Protein AF-A0A6P2G129-F1 (afdb_monomer)

pLDDT: mean 89.99, std 14.31, range [39.03, 98.62]

Solvent-accessible surface area (backbone atoms only — not comparable to full-atom values): 4935 Å² total; per-residue (Å²): 89,70,93,76,77,46,79,44,56,63,44,87,73,48,70,40,37,88,80,61,59,66,75,78,45,51,66,58,47,46,50,39,34,74,62,53,28,42,37,36,37,29,33,80,57,37,93,51,63,67,61,38,53,52,52,51,50,54,42,42,56,56,31,47,76,48,69,27,48,70,44,82,47,86,69,76,74,72,84,77,76,82,129

Structure (mmCIF, N/CA/C/O backbone):
data_AF-A0A6P2G129-F1
#
_entry.id   AF-A0A6P2G129-F1
#
loop_
_atom_site.group_PDB
_atom_site.id
_atom_site.type_symbol
_atom_site.label_atom_id
_atom_site.label_alt_id
_atom_site.label_comp_id
_atom_site.label_asym_id
_atom_site.label_entity_id
_atom_site.label_seq_id
_atom_site.pdbx_PDB_ins_code
_atom_site.Cartn_x
_atom_site.Cartn_y
_atom_site.Cartn_z
_atom_site.occupancy
_atom_site.B_iso_or_equiv
_atom_site.auth_seq_id
_atom_site.auth_comp_id
_atom_site.auth_asym_id
_atom_site.auth_atom_id
_atom_site.pdbx_PDB_model_num
ATOM 1 N N . MET A 1 1 ? -3.634 11.716 21.116 1.00 75.12 1 MET A N 1
ATOM 2 C CA . MET A 1 1 ? -4.449 11.837 19.883 1.00 75.12 1 MET A CA 1
ATOM 3 C C . MET A 1 1 ? -5.884 11.406 20.140 1.00 75.12 1 MET A C 1
ATOM 5 O O . MET A 1 1 ? -6.755 12.263 20.076 1.00 75.12 1 MET A O 1
ATOM 9 N N . ALA A 1 2 ? -6.117 10.155 20.556 1.00 77.94 2 ALA A N 1
ATOM 10 C CA . ALA A 1 2 ? -7.455 9.666 20.907 1.00 77.94 2 ALA A CA 1
ATOM 11 C C . ALA A 1 2 ? -8.160 10.507 21.993 1.00 77.94 2 ALA A C 1
ATOM 13 O O . ALA A 1 2 ? -9.309 10.891 21.816 1.00 77.94 2 ALA A O 1
ATOM 14 N N . GLU A 1 3 ? -7.453 10.888 23.063 1.00 89.44 3 GLU A N 1
ATOM 15 C CA . GLU A 1 3 ? -7.998 11.754 24.129 1.00 89.44 3 GLU A CA 1
ATOM 16 C C . GLU A 1 3 ? -8.384 13.163 23.646 1.00 89.44 3 GLU A C 1
ATOM 18 O O . GLU A 1 3 ? -9.233 13.814 24.243 1.00 89.44 3 GLU A O 1
ATOM 23 N N . ALA A 1 4 ? -7.787 13.623 22.543 1.00 90.69 4 ALA A N 1
ATOM 24 C CA . ALA A 1 4 ? -8.114 14.897 21.908 1.00 90.69 4 ALA A CA 1
ATOM 25 C C . ALA A 1 4 ? -9.231 14.765 20.850 1.00 90.69 4 ALA A C 1
ATOM 27 O O . ALA A 1 4 ? -9.544 15.742 20.178 1.00 90.69 4 ALA A O 1
ATOM 28 N N . GLY A 1 5 ? -9.801 13.566 20.659 1.00 91.75 5 GLY A N 1
ATOM 29 C CA . GLY A 1 5 ? -10.793 13.289 19.616 1.00 91.75 5 GLY A CA 1
ATO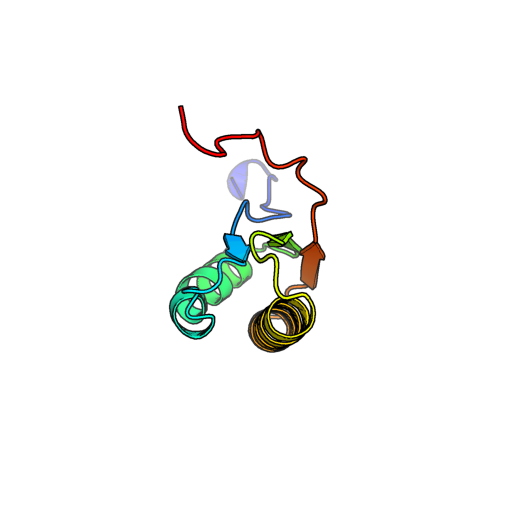M 30 C C . GLY A 1 5 ? -10.223 13.266 18.193 1.00 91.75 5 GLY A C 1
ATOM 31 O O . GLY A 1 5 ? -10.980 13.383 17.234 1.00 91.75 5 GLY A O 1
ATOM 32 N N . VAL A 1 6 ? -8.900 13.130 18.040 1.00 91.56 6 VAL A N 1
ATOM 33 C CA . VAL A 1 6 ? -8.206 13.129 16.741 1.00 91.56 6 VAL A CA 1
ATOM 34 C C . VAL A 1 6 ? -7.740 11.714 16.398 1.00 91.56 6 VAL A C 1
ATOM 36 O O . VAL A 1 6 ? -7.070 11.069 17.208 1.00 91.56 6 VAL A O 1
ATOM 39 N N . GLY A 1 7 ? -8.066 11.252 15.189 1.00 90.12 7 GLY A N 1
ATOM 40 C CA . GLY A 1 7 ? -7.659 9.952 14.646 1.00 90.12 7 GLY A CA 1
ATOM 41 C C . GLY A 1 7 ? -6.749 10.075 13.424 1.00 90.12 7 GLY A C 1
ATOM 42 O O . GLY A 1 7 ? -6.652 11.141 12.816 1.00 90.12 7 GLY A O 1
ATOM 43 N N . ILE A 1 8 ? -6.091 8.972 13.069 1.00 91.69 8 ILE A N 1
ATOM 44 C CA . ILE A 1 8 ? -5.296 8.852 11.843 1.00 91.69 8 ILE A CA 1
ATOM 45 C C . ILE A 1 8 ? -6.232 8.404 10.721 1.00 91.69 8 ILE A C 1
ATOM 47 O O . ILE A 1 8 ? -6.950 7.421 10.880 1.00 91.69 8 I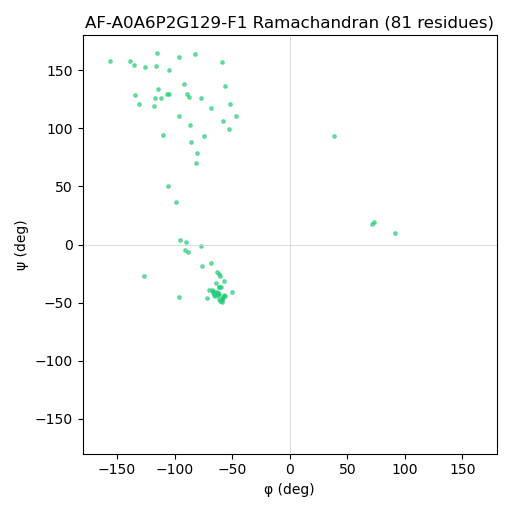LE A O 1
ATOM 51 N N . HIS A 1 9 ? -6.252 9.127 9.601 1.00 92.81 9 HIS A N 1
ATOM 52 C CA . HIS A 1 9 ? -7.024 8.719 8.424 1.00 92.81 9 HIS A CA 1
ATOM 53 C C . HIS A 1 9 ? -6.161 7.967 7.410 1.00 92.81 9 HIS A C 1
ATOM 55 O O . HIS A 1 9 ? -6.568 6.916 6.918 1.00 92.81 9 HIS A O 1
ATOM 61 N N . ASP A 1 10 ? -4.968 8.488 7.142 1.00 93.25 10 ASP A N 1
ATOM 62 C CA . ASP A 1 10 ? -4.076 8.031 6.082 1.00 93.25 10 ASP A CA 1
ATOM 63 C C . ASP A 1 10 ? -2.636 7.915 6.595 1.00 93.25 10 ASP A C 1
ATOM 65 O O . ASP A 1 10 ? -2.265 8.588 7.565 1.00 93.25 10 ASP A O 1
ATOM 69 N N . VAL A 1 11 ? -1.852 7.048 5.958 1.00 93.56 11 VAL A N 1
ATOM 70 C CA . VAL A 1 11 ? -0.422 6.864 6.206 1.00 93.56 11 VAL A CA 1
ATOM 71 C C . VAL A 1 11 ? 0.365 7.215 4.951 1.00 93.56 11 VAL A C 1
ATOM 73 O O . VAL A 1 11 ? 0.163 6.637 3.888 1.00 93.56 11 VAL A O 1
ATOM 76 N N . GLU A 1 12 ? 1.324 8.115 5.142 1.00 88.31 12 GLU A N 1
ATOM 77 C CA . GLU A 1 12 ? 2.194 8.681 4.114 1.00 88.31 12 GLU A CA 1
ATOM 78 C C . GLU A 1 12 ? 3.634 8.183 4.353 1.00 88.31 12 GLU A C 1
ATOM 80 O O . GLU A 1 12 ? 4.158 8.341 5.458 1.00 88.31 12 GLU A O 1
ATOM 85 N N . PHE A 1 13 ? 4.352 7.569 3.412 1.00 86.50 13 PHE A N 1
ATOM 86 C CA . PHE A 1 13 ? 3.999 7.128 2.057 1.00 86.50 13 PHE A CA 1
ATOM 87 C C . PHE A 1 13 ? 4.947 5.985 1.629 1.00 86.50 13 PHE A C 1
ATOM 89 O O . PHE A 1 13 ? 6.053 5.879 2.173 1.00 86.50 13 PHE A O 1
ATOM 96 N N . ILE A 1 14 ? 4.552 5.145 0.658 1.00 92.81 14 ILE A N 1
ATOM 97 C CA . ILE A 1 14 ? 5.408 4.077 0.097 1.00 92.81 14 ILE A CA 1
ATOM 98 C C . ILE A 1 14 ? 5.664 4.293 -1.410 1.00 92.81 14 ILE A C 1
ATOM 100 O O . ILE A 1 14 ? 4.724 4.206 -2.199 1.00 92.81 14 ILE A O 1
ATOM 104 N N . PRO A 1 15 ? 6.924 4.471 -1.852 1.00 93.19 15 PRO A N 1
ATOM 105 C CA . PRO A 1 15 ? 7.254 4.490 -3.274 1.00 93.19 15 PRO A CA 1
ATOM 106 C C . PRO A 1 15 ? 7.272 3.066 -3.836 1.00 93.19 15 PRO A C 1
ATOM 108 O O . PRO A 1 15 ? 8.000 2.201 -3.340 1.00 93.19 15 PRO A O 1
ATOM 111 N N . LEU A 1 16 ? 6.518 2.808 -4.904 1.00 94.81 16 LEU A N 1
ATOM 112 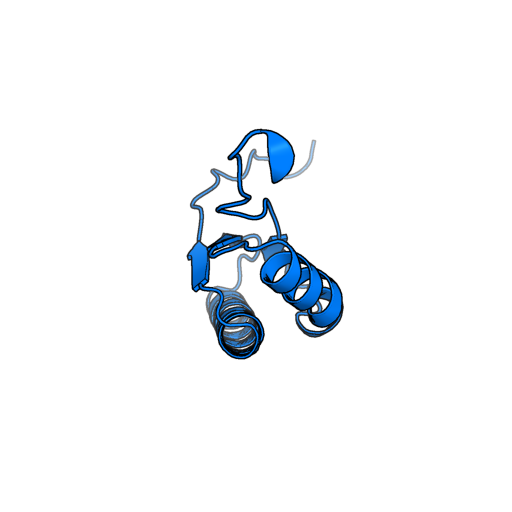C CA . LEU A 1 16 ? 6.581 1.545 -5.639 1.00 94.81 16 LEU A CA 1
ATOM 113 C C . LEU A 1 16 ? 7.777 1.561 -6.596 1.00 94.81 16 LEU A C 1
ATOM 115 O O . LEU A 1 16 ? 7.616 1.801 -7.789 1.00 94.81 16 LEU A O 1
ATOM 119 N N . THR A 1 17 ? 8.977 1.333 -6.058 1.00 94.88 17 THR A N 1
ATOM 120 C CA . THR A 1 17 ? 10.213 1.210 -6.849 1.00 94.88 17 THR A CA 1
ATOM 121 C C . THR A 1 17 ? 10.377 -0.206 -7.421 1.00 94.88 17 THR A C 1
ATOM 123 O O . THR A 1 17 ? 9.753 -1.144 -6.915 1.00 94.88 17 THR A O 1
ATOM 126 N N . PRO A 1 18 ? 11.257 -0.427 -8.416 1.00 95.31 18 PRO A N 1
ATOM 127 C CA . PRO A 1 18 ? 11.517 -1.770 -8.943 1.00 95.31 18 PRO A CA 1
ATOM 128 C C . PRO A 1 18 ? 11.980 -2.786 -7.881 1.00 95.31 18 PRO A C 1
ATOM 130 O O . PRO A 1 18 ? 11.699 -3.982 -7.987 1.00 95.31 18 PRO A O 1
ATOM 133 N N . GLU A 1 19 ? 12.685 -2.321 -6.849 1.00 97.00 19 GLU A N 1
ATOM 134 C CA . GLU A 1 19 ? 13.276 -3.138 -5.785 1.00 97.00 19 GLU A CA 1
ATOM 135 C C . GLU A 1 19 ? 12.330 -3.386 -4.605 1.00 97.00 19 GLU A C 1
ATOM 137 O O . GLU A 1 19 ? 12.684 -4.153 -3.702 1.00 97.00 19 GLU A O 1
ATOM 142 N N . ILE A 1 20 ? 11.146 -2.758 -4.587 1.00 96.06 20 ILE A N 1
ATOM 143 C CA . ILE A 1 20 ? 10.222 -2.866 -3.459 1.00 96.06 20 ILE A CA 1
ATOM 144 C C . ILE A 1 20 ? 9.877 -4.325 -3.156 1.00 96.06 20 ILE A C 1
ATOM 146 O O . ILE A 1 20 ? 9.556 -5.144 -4.026 1.00 96.06 20 ILE A O 1
ATOM 150 N N . ARG A 1 21 ? 9.881 -4.639 -1.863 1.00 97.44 21 ARG A N 1
ATOM 151 C CA . ARG A 1 21 ? 9.420 -5.911 -1.322 1.00 97.44 21 ARG A CA 1
ATOM 152 C C . ARG A 1 21 ? 8.130 -5.664 -0.552 1.00 97.44 21 ARG A C 1
ATOM 154 O O . ARG A 1 21 ? 8.161 -5.340 0.625 1.00 97.44 21 ARG A O 1
ATOM 161 N N . VAL A 1 22 ? 6.988 -5.843 -1.216 1.00 97.19 22 VAL A N 1
ATOM 162 C CA . VAL A 1 22 ? 5.651 -5.561 -0.645 1.00 97.19 22 VAL A CA 1
ATOM 163 C C . VAL A 1 22 ? 5.450 -6.200 0.737 1.00 97.19 22 VAL A C 1
ATOM 165 O O . VAL A 1 22 ? 4.925 -5.562 1.644 1.00 97.19 22 VAL A O 1
ATOM 168 N N . ALA A 1 23 ? 5.922 -7.436 0.923 1.00 97.25 23 ALA A N 1
ATOM 169 C CA . ALA A 1 23 ? 5.801 -8.162 2.187 1.00 97.25 23 ALA A CA 1
ATOM 170 C C . ALA A 1 23 ? 6.496 -7.467 3.375 1.00 97.25 23 ALA A C 1
ATOM 172 O O . ALA A 1 23 ? 6.047 -7.622 4.511 1.00 97.25 23 ALA A O 1
ATOM 173 N N . ASP A 1 24 ? 7.540 -6.673 3.126 1.00 97.81 24 ASP A N 1
ATOM 174 C CA . ASP A 1 24 ? 8.281 -5.965 4.173 1.00 97.81 24 ASP A CA 1
ATOM 175 C C . ASP A 1 24 ? 7.416 -4.862 4.826 1.00 97.81 24 ASP A C 1
ATOM 177 O O . ASP A 1 24 ? 7.700 -4.423 5.939 1.00 97.81 24 ASP A O 1
ATOM 181 N N . HIS A 1 25 ? 6.303 -4.465 4.193 1.00 97.12 25 HIS A N 1
ATOM 182 C CA . HIS A 1 25 ? 5.361 -3.470 4.716 1.00 97.12 25 HIS A CA 1
ATOM 183 C C . HIS A 1 25 ? 4.221 -4.062 5.559 1.00 97.12 25 HIS A C 1
ATOM 185 O O . HIS A 1 25 ? 3.449 -3.305 6.148 1.00 97.12 25 HIS A O 1
ATOM 191 N N . ALA A 1 26 ? 4.114 -5.390 5.680 1.00 97.06 26 ALA A N 1
ATOM 192 C CA . ALA A 1 26 ? 2.997 -6.042 6.371 1.00 97.06 26 ALA A CA 1
ATOM 193 C C . ALA A 1 26 ? 2.842 -5.585 7.830 1.00 97.06 26 ALA A C 1
ATOM 195 O O . ALA A 1 26 ? 1.735 -5.291 8.278 1.00 97.06 26 ALA A O 1
ATOM 196 N N . GLN A 1 27 ? 3.954 -5.473 8.564 1.00 97.00 27 GLN A N 1
ATOM 197 C CA . GLN A 1 27 ? 3.932 -5.022 9.959 1.00 97.00 27 GLN A CA 1
ATOM 198 C C . GLN A 1 27 ? 3.509 -3.554 10.087 1.00 97.00 27 GLN A C 1
ATOM 200 O O . GLN A 1 27 ? 2.745 -3.214 10.988 1.00 97.00 27 GLN A O 1
ATOM 205 N N . ALA A 1 28 ? 3.972 -2.692 9.179 1.00 95.56 28 ALA A N 1
ATOM 206 C CA . ALA A 1 28 ? 3.619 -1.276 9.185 1.00 95.56 28 ALA A CA 1
ATOM 207 C C . ALA A 1 28 ? 2.129 -1.063 8.873 1.00 95.56 28 ALA A C 1
ATOM 209 O O . ALA A 1 28 ? 1.474 -0.269 9.543 1.00 95.56 28 ALA A O 1
ATOM 210 N N . ILE A 1 29 ? 1.582 -1.809 7.909 1.00 97.12 29 ILE A N 1
ATOM 211 C CA . ILE A 1 29 ? 0.159 -1.760 7.544 1.00 97.12 29 ILE A CA 1
ATOM 212 C C . ILE A 1 29 ? -0.713 -2.281 8.693 1.00 97.12 29 ILE A C 1
ATOM 214 O O . ILE A 1 29 ? -1.700 -1.641 9.048 1.00 97.12 29 ILE A O 1
ATOM 218 N N . ALA A 1 30 ? -0.327 -3.389 9.333 1.00 97.00 30 ALA A N 1
ATOM 219 C CA . ALA A 1 30 ? -1.045 -3.898 10.501 1.00 97.00 30 ALA A CA 1
ATOM 220 C C . ALA A 1 30 ? -1.088 -2.862 11.638 1.00 97.00 30 ALA A C 1
ATOM 222 O O . ALA A 1 30 ? -2.158 -2.568 12.167 1.00 97.00 30 ALA A O 1
ATOM 223 N N . LEU A 1 31 ? 0.052 -2.237 11.951 1.00 96.12 31 LEU A N 1
ATOM 224 C CA . LEU A 1 31 ? 0.123 -1.184 12.965 1.00 96.12 31 LEU A CA 1
ATOM 225 C C . LEU A 1 31 ? -0.714 0.047 12.583 1.00 96.12 31 LEU A C 1
ATOM 227 O O . LEU A 1 31 ? -1.407 0.609 13.426 1.00 96.12 31 LEU A O 1
ATOM 231 N N . ALA A 1 32 ? -0.679 0.473 11.320 1.00 95.94 32 ALA A N 1
ATOM 232 C CA . ALA A 1 32 ? -1.500 1.578 10.833 1.00 95.94 32 ALA A CA 1
ATOM 233 C C . ALA A 1 32 ? -2.998 1.310 11.046 1.00 95.94 32 ALA A C 1
ATOM 235 O O . ALA A 1 32 ? -3.717 2.176 11.554 1.00 95.94 32 ALA A O 1
ATOM 236 N N . ALA A 1 33 ? -3.457 0.099 10.722 1.00 96.44 33 ALA A N 1
ATOM 237 C CA . ALA A 1 33 ? -4.832 -0.325 10.953 1.00 96.44 33 ALA A CA 1
ATOM 238 C C . ALA A 1 33 ? -5.191 -0.333 12.450 1.00 96.44 33 ALA A C 1
ATOM 240 O O . ALA A 1 33 ? -6.248 0.180 12.824 1.00 96.44 33 ALA A O 1
ATOM 241 N N . GLU A 1 34 ? -4.302 -0.832 13.318 1.00 95.81 34 GLU A N 1
ATOM 242 C CA . GLU A 1 34 ? -4.474 -0.799 14.782 1.00 95.81 34 GLU A CA 1
ATOM 243 C C . GLU A 1 34 ? -4.598 0.632 15.326 1.00 95.81 34 GLU A C 1
ATOM 245 O O . GLU A 1 34 ? -5.398 0.894 16.225 1.00 95.81 34 GLU A O 1
ATOM 250 N N . LEU A 1 35 ? -3.862 1.581 14.742 1.00 94.50 35 LEU A N 1
ATOM 251 C CA . LEU A 1 35 ? -3.948 3.006 15.073 1.00 94.50 35 LEU A CA 1
ATOM 252 C C . LEU A 1 35 ? -5.183 3.703 14.471 1.00 94.50 35 LEU A C 1
ATOM 25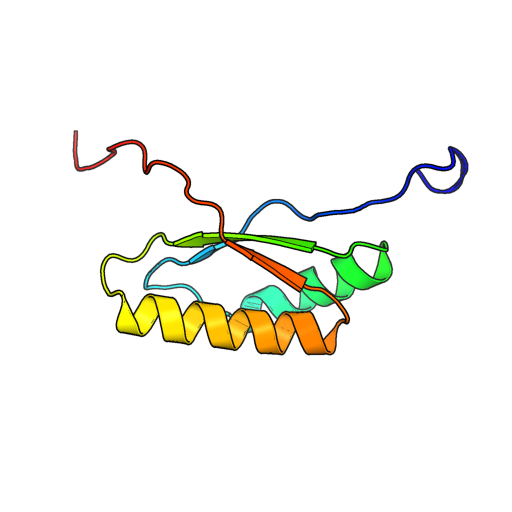4 O O . LEU A 1 35 ? -5.411 4.890 14.722 1.00 94.50 35 LEU A O 1
ATOM 258 N N . GLY A 1 36 ? -6.002 2.977 13.709 1.00 95.06 36 GLY A N 1
ATOM 259 C CA . GLY A 1 36 ? -7.262 3.454 13.153 1.00 95.06 36 GLY A CA 1
ATOM 260 C C . GLY A 1 36 ? -7.163 4.066 11.758 1.00 95.06 36 GLY A C 1
ATOM 261 O O . GLY A 1 36 ? -8.167 4.609 11.293 1.00 95.06 36 GLY A O 1
ATOM 262 N N . ALA A 1 37 ? -6.018 3.947 11.079 1.00 97.06 37 ALA A N 1
ATOM 263 C CA . ALA A 1 37 ? -5.886 4.376 9.692 1.00 97.06 37 ALA A CA 1
ATOM 264 C C . ALA A 1 37 ? -6.884 3.644 8.778 1.00 97.06 37 ALA A C 1
ATOM 266 O O . ALA A 1 37 ? -7.421 2.575 9.092 1.00 97.06 37 ALA A O 1
ATOM 267 N N . ARG A 1 38 ? -7.180 4.268 7.641 1.00 96.69 38 ARG A N 1
ATOM 268 C CA . ARG A 1 38 ? -8.121 3.776 6.625 1.00 96.69 38 ARG A CA 1
ATOM 269 C C . ARG A 1 38 ? -7.496 3.722 5.241 1.00 96.69 38 ARG A C 1
ATOM 271 O O . ARG A 1 38 ? -7.956 2.936 4.414 1.00 96.69 38 ARG A O 1
ATOM 278 N N . ARG A 1 39 ? -6.501 4.569 4.992 1.00 97.56 39 ARG A N 1
ATOM 279 C CA . ARG A 1 39 ? -5.834 4.749 3.707 1.00 97.56 39 ARG A CA 1
ATOM 280 C C . ARG A 1 39 ? -4.320 4.574 3.875 1.00 97.56 39 ARG A C 1
ATOM 282 O O . ARG A 1 39 ? -3.797 4.744 4.981 1.00 97.56 39 ARG A O 1
ATOM 289 N N . LEU A 1 40 ? -3.671 4.156 2.797 1.00 96.88 40 LEU A N 1
ATOM 290 C CA . LEU A 1 40 ? -2.226 4.098 2.623 1.00 96.88 40 LEU A CA 1
ATOM 291 C C . LEU A 1 40 ? -1.909 4.753 1.282 1.00 96.88 40 LEU A C 1
ATOM 293 O O . LEU A 1 40 ? -2.375 4.259 0.255 1.00 96.88 40 LEU A O 1
ATOM 297 N N . ASN A 1 41 ? -1.106 5.808 1.285 1.00 96.25 41 ASN A N 1
ATOM 298 C CA . ASN A 1 41 ? -0.727 6.507 0.066 1.00 96.25 41 ASN A CA 1
ATOM 299 C C . ASN A 1 41 ? 0.582 5.959 -0.536 1.00 96.25 41 ASN A C 1
ATOM 301 O O . ASN A 1 41 ? 1.547 5.669 0.186 1.00 96.25 41 ASN A O 1
ATOM 305 N N . VAL A 1 42 ? 0.625 5.816 -1.865 1.00 95.62 42 VAL A N 1
ATOM 306 C CA . VAL A 1 42 ? 1.781 5.317 -2.630 1.00 95.62 42 VAL A CA 1
ATOM 307 C C . VAL A 1 42 ? 2.022 6.090 -3.922 1.00 95.62 42 VAL A C 1
ATOM 309 O O . VAL A 1 42 ? 1.090 6.644 -4.490 1.00 95.62 42 VAL A O 1
ATOM 312 N N . SER A 1 43 ? 3.242 6.046 -4.465 1.00 93.50 43 SER A N 1
ATOM 313 C CA . SER A 1 43 ? 3.551 6.537 -5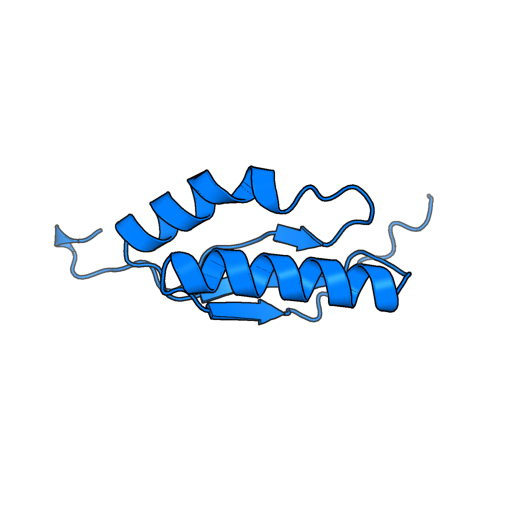.822 1.00 93.50 43 SER A CA 1
ATOM 314 C C . SER A 1 43 ? 4.017 5.405 -6.713 1.00 93.50 43 SER A C 1
ATOM 316 O O . SER A 1 43 ? 4.591 4.415 -6.259 1.00 93.50 43 SER A O 1
ATOM 318 N N . GLY A 1 44 ? 3.801 5.581 -8.015 1.00 92.31 44 GLY A N 1
ATOM 319 C CA . GLY A 1 44 ? 4.381 4.721 -9.036 1.00 92.31 44 GLY A CA 1
ATOM 320 C C . GLY A 1 44 ? 5.781 5.175 -9.432 1.00 92.31 44 GLY A C 1
ATOM 321 O O . GLY A 1 44 ? 5.929 5.916 -10.401 1.00 92.31 44 GLY A O 1
ATOM 322 N N . ASP A 1 45 ? 6.795 4.685 -8.722 1.00 91.62 45 ASP A N 1
ATOM 323 C CA . ASP A 1 45 ? 8.211 5.003 -8.951 1.00 91.62 45 ASP A CA 1
ATOM 324 C C . ASP A 1 45 ? 8.919 3.899 -9.762 1.00 91.62 45 ASP A C 1
ATOM 326 O O . ASP A 1 45 ? 10.092 3.584 -9.551 1.00 91.62 45 ASP A O 1
ATOM 330 N N . ASP A 1 46 ? 8.200 3.312 -10.719 1.00 92.19 46 ASP A N 1
ATOM 331 C CA . ASP A 1 46 ? 8.693 2.277 -11.620 1.00 92.19 46 ASP A CA 1
ATOM 332 C C . ASP A 1 46 ? 8.272 2.591 -13.064 1.00 92.19 46 ASP A C 1
ATOM 334 O O . ASP A 1 46 ? 7.108 2.869 -13.353 1.00 92.19 46 ASP A O 1
ATOM 338 N N . VAL A 1 47 ? 9.242 2.574 -13.981 1.00 91.56 47 VAL A N 1
ATOM 339 C CA . VAL A 1 47 ? 9.022 2.832 -15.415 1.00 91.56 47 VAL A CA 1
ATOM 340 C C . VAL A 1 47 ? 8.396 1.641 -16.139 1.00 91.56 47 VAL A C 1
ATOM 342 O O . VAL A 1 47 ? 7.867 1.793 -17.240 1.00 91.56 47 VAL A O 1
ATOM 345 N N . ASP A 1 48 ? 8.483 0.455 -15.544 1.00 96.06 48 ASP A N 1
ATOM 346 C CA . ASP A 1 48 ? 7.841 -0.756 -16.028 1.00 96.06 48 ASP A CA 1
ATOM 347 C C . ASP A 1 48 ? 6.414 -0.820 -15.479 1.00 96.06 48 ASP A C 1
ATOM 349 O O . ASP A 1 48 ? 6.183 -1.134 -14.311 1.00 96.06 48 ASP A O 1
ATOM 353 N N . VAL A 1 49 ? 5.451 -0.491 -16.339 1.00 94.81 49 VAL A N 1
ATOM 354 C CA . VAL A 1 49 ? 4.034 -0.394 -15.965 1.00 94.81 49 VAL A CA 1
ATOM 355 C C . VAL A 1 49 ? 3.461 -1.744 -15.530 1.00 94.81 49 VAL A C 1
ATOM 357 O O . VAL A 1 49 ? 2.611 -1.775 -14.641 1.00 94.81 49 VAL A O 1
ATOM 360 N N . ASP A 1 50 ? 3.934 -2.850 -16.106 1.00 97.62 50 ASP A N 1
ATOM 361 C CA . ASP A 1 50 ? 3.435 -4.183 -15.766 1.00 97.62 50 ASP A CA 1
ATOM 362 C C . ASP A 1 50 ? 3.923 -4.591 -14.372 1.00 97.62 50 ASP A C 1
ATOM 364 O O . ASP A 1 50 ? 3.120 -5.006 -13.530 1.00 97.62 50 ASP A O 1
ATOM 368 N N . ARG A 1 51 ? 5.216 -4.381 -14.076 1.00 96.88 51 ARG A N 1
ATOM 369 C CA . ARG A 1 51 ? 5.757 -4.606 -12.726 1.00 96.88 51 ARG A CA 1
ATOM 370 C C . ARG A 1 51 ? 5.120 -3.666 -11.704 1.00 96.88 51 ARG A C 1
ATOM 372 O O . ARG A 1 51 ? 4.784 -4.110 -10.606 1.00 96.88 51 ARG A O 1
ATOM 379 N N . LEU A 1 52 ? 4.905 -2.399 -12.057 1.00 96.44 52 LEU A N 1
ATOM 380 C CA . LEU A 1 52 ? 4.216 -1.437 -11.199 1.00 96.44 52 LEU A CA 1
ATOM 381 C C . LEU A 1 52 ? 2.801 -1.912 -10.850 1.00 96.44 52 LEU A C 1
ATOM 383 O O . LEU A 1 52 ? 2.431 -1.924 -9.676 1.00 96.44 52 LEU A O 1
ATOM 387 N N . ALA A 1 53 ? 2.020 -2.328 -11.850 1.00 97.38 53 ALA A N 1
ATOM 388 C CA . ALA A 1 53 ? 0.661 -2.820 -11.652 1.00 97.38 53 ALA A CA 1
ATOM 389 C C . ALA A 1 53 ? 0.633 -4.084 -10.778 1.00 97.38 53 ALA A C 1
ATOM 391 O O . ALA A 1 53 ? -0.201 -4.185 -9.878 1.00 97.38 53 ALA A O 1
ATOM 392 N N . GLU A 1 54 ? 1.571 -5.014 -10.988 1.00 98.19 54 GLU A N 1
ATOM 393 C CA . GLU A 1 54 ? 1.723 -6.213 -10.156 1.00 98.19 54 GLU A CA 1
ATOM 394 C C . GLU A 1 54 ? 2.014 -5.849 -8.690 1.00 98.19 54 GLU A C 1
ATOM 396 O O . GLU A 1 54 ? 1.351 -6.344 -7.775 1.00 98.19 54 GLU A O 1
ATOM 401 N N . ARG A 1 55 ? 2.979 -4.952 -8.448 1.00 97.62 55 ARG A N 1
ATOM 402 C CA . ARG A 1 55 ? 3.350 -4.512 -7.093 1.00 97.62 55 ARG A CA 1
ATOM 403 C C . ARG A 1 55 ? 2.232 -3.738 -6.409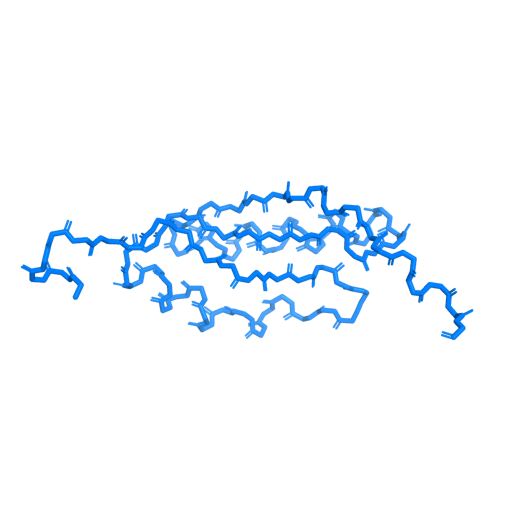 1.00 97.62 55 ARG A C 1
ATOM 405 O O . ARG A 1 55 ? 1.981 -3.973 -5.228 1.00 97.62 55 ARG A O 1
ATOM 412 N N . PHE A 1 56 ? 1.544 -2.868 -7.142 1.00 97.81 56 PHE A N 1
ATOM 413 C CA . PHE A 1 56 ? 0.386 -2.141 -6.637 1.00 97.81 56 PHE A CA 1
ATOM 414 C C . PHE A 1 56 ? -0.741 -3.098 -6.235 1.00 97.81 56 PHE A C 1
ATOM 416 O O . PHE A 1 56 ? -1.262 -2.993 -5.128 1.00 97.81 56 PHE A O 1
ATOM 423 N N . GLY A 1 57 ? -1.070 -4.081 -7.080 1.00 98.25 57 GLY A N 1
ATOM 424 C CA . GLY A 1 57 ? -2.067 -5.108 -6.766 1.00 98.25 57 GLY A CA 1
ATOM 425 C C . GLY A 1 57 ? -1.712 -5.904 -5.509 1.00 98.25 57 GLY A C 1
ATOM 426 O O . GLY A 1 57 ? -2.529 -6.018 -4.600 1.00 98.25 57 GLY A O 1
ATOM 427 N N . ALA A 1 58 ? -0.463 -6.364 -5.401 1.00 98.12 58 ALA A N 1
ATOM 428 C CA . ALA A 1 58 ? 0.004 -7.088 -4.220 1.00 98.12 58 ALA A CA 1
ATOM 429 C C . ALA A 1 58 ? -0.075 -6.245 -2.933 1.00 98.12 58 ALA A C 1
ATOM 431 O O . ALA A 1 58 ? -0.376 -6.771 -1.860 1.00 98.12 58 ALA A O 1
ATOM 432 N N . LEU A 1 59 ? 0.189 -4.938 -3.020 1.00 97.81 59 LEU A N 1
ATOM 433 C CA . LEU A 1 59 ? 0.054 -4.036 -1.880 1.00 97.81 59 LEU A CA 1
ATOM 434 C C . LEU A 1 59 ? -1.417 -3.813 -1.504 1.00 97.81 59 LEU A C 1
ATOM 436 O O . LEU A 1 59 ? -1.739 -3.801 -0.318 1.00 97.81 59 LEU A O 1
ATOM 440 N N . CYS A 1 60 ? -2.308 -3.687 -2.491 1.00 98.44 60 CYS A N 1
ATOM 441 C CA . CYS A 1 60 ? -3.752 -3.625 -2.271 1.00 98.44 60 CYS A CA 1
ATOM 442 C C . CYS A 1 60 ? -4.266 -4.870 -1.543 1.00 98.44 60 CYS A C 1
ATOM 444 O O . CYS A 1 60 ? -5.010 -4.730 -0.575 1.00 98.44 60 CYS A O 1
ATOM 446 N N . ASP A 1 61 ? -3.836 -6.067 -1.947 1.00 98.62 61 ASP A N 1
ATOM 447 C CA . ASP A 1 61 ? -4.216 -7.317 -1.279 1.00 98.62 61 ASP A CA 1
ATOM 448 C C . ASP A 1 61 ? -3.736 -7.344 0.181 1.00 98.62 61 ASP A C 1
ATOM 450 O O . ASP A 1 61 ? -4.487 -7.710 1.091 1.00 98.62 61 ASP A O 1
ATOM 454 N N . LEU A 1 62 ? -2.499 -6.897 0.427 1.00 97.94 62 LEU A N 1
ATOM 455 C CA . LEU A 1 62 ? -1.927 -6.811 1.770 1.00 97.94 62 LEU A CA 1
ATOM 456 C C . LEU A 1 62 ? -2.672 -5.800 2.657 1.00 97.94 62 LEU A C 1
ATOM 458 O O . LEU A 1 62 ? -2.979 -6.100 3.811 1.00 97.94 62 LEU A O 1
ATOM 462 N N . ALA A 1 63 ? -2.992 -4.619 2.128 1.00 98.00 63 ALA A N 1
ATOM 463 C CA . ALA A 1 63 ? -3.745 -3.591 2.843 1.00 98.00 63 ALA A CA 1
ATOM 464 C C . ALA A 1 63 ? -5.197 -4.015 3.107 1.00 98.00 63 ALA A C 1
ATOM 466 O O . ALA A 1 63 ? -5.713 -3.802 4.208 1.00 98.00 63 ALA A O 1
ATOM 467 N N . ALA A 1 64 ? -5.836 -4.688 2.146 1.00 98.31 64 ALA A N 1
ATOM 468 C CA . ALA A 1 64 ? -7.192 -5.204 2.286 1.00 98.31 64 ALA A CA 1
ATOM 469 C C . ALA A 1 64 ? -7.299 -6.229 3.424 1.00 98.31 64 ALA A C 1
ATOM 471 O O . ALA A 1 64 ? -8.281 -6.213 4.168 1.00 98.31 64 ALA A O 1
ATOM 472 N N . ALA A 1 65 ? -6.270 -7.062 3.627 1.00 97.81 65 ALA A N 1
ATOM 473 C CA . ALA A 1 65 ? -6.207 -7.990 4.758 1.00 97.81 65 ALA A CA 1
ATOM 474 C C . ALA A 1 65 ? -6.203 -7.278 6.128 1.00 97.81 65 ALA A C 1
ATOM 476 O O . ALA A 1 65 ? -6.664 -7.852 7.113 1.00 97.81 65 ALA A O 1
ATOM 477 N N . ALA A 1 66 ? -5.740 -6.025 6.186 1.00 96.94 66 ALA A N 1
ATOM 478 C CA . ALA A 1 66 ? -5.784 -5.164 7.370 1.00 96.94 66 ALA A CA 1
ATOM 479 C C . ALA A 1 66 ? -7.012 -4.224 7.403 1.00 96.94 66 ALA A C 1
ATOM 481 O O . ALA A 1 66 ? -7.136 -3.397 8.304 1.00 96.94 66 ALA A O 1
ATOM 482 N N . GLY A 1 67 ? -7.932 -4.330 6.436 1.00 97.56 67 GLY A N 1
ATOM 483 C CA . GLY A 1 67 ? -9.109 -3.461 6.331 1.00 97.56 67 GLY A CA 1
ATOM 484 C C . GLY A 1 67 ? -8.805 -2.035 5.854 1.00 97.56 67 GLY A C 1
ATOM 485 O O . GLY A 1 67 ? -9.615 -1.133 6.075 1.00 97.56 67 GLY A O 1
ATOM 486 N N . MET A 1 68 ? -7.654 -1.821 5.214 1.00 98.00 68 MET A N 1
ATOM 487 C CA . MET A 1 68 ? -7.223 -0.531 4.673 1.00 98.00 68 MET A CA 1
ATOM 488 C C . MET A 1 68 ? -7.366 -0.486 3.146 1.00 98.00 68 MET A C 1
ATOM 490 O O . MET A 1 68 ? -7.253 -1.504 2.466 1.00 98.00 68 MET A O 1
ATOM 494 N N . GLY A 1 69 ? -7.601 0.708 2.600 1.00 97.88 69 GLY A N 1
ATOM 495 C CA . GLY A 1 69 ? -7.492 0.979 1.164 1.00 97.88 69 GLY A CA 1
ATOM 496 C C . GLY A 1 69 ? -6.134 1.578 0.801 1.00 97.88 69 GLY A C 1
ATOM 497 O O . GLY A 1 69 ? -5.456 2.127 1.665 1.00 97.88 69 GLY A O 1
ATOM 498 N N . VAL A 1 70 ? -5.767 1.507 -0.479 1.00 97.75 70 VAL A N 1
ATOM 499 C CA . VAL A 1 70 ? -4.540 2.115 -1.015 1.00 97.75 70 VAL A CA 1
ATOM 500 C C . VAL A 1 70 ? -4.910 3.233 -1.990 1.00 97.75 70 VAL A C 1
ATOM 502 O O . VAL A 1 70 ? -5.794 3.052 -2.832 1.00 97.75 70 VAL A O 1
ATOM 505 N N . ASP A 1 71 ? -4.253 4.380 -1.858 1.00 96.38 71 ASP A N 1
ATOM 506 C CA . ASP A 1 71 ? -4.328 5.522 -2.765 1.00 96.38 71 ASP A CA 1
ATOM 507 C C . ASP A 1 71 ? -3.057 5.590 -3.608 1.00 96.38 71 ASP A C 1
ATOM 509 O O . ASP A 1 71 ? -1.957 5.519 -3.074 1.00 96.38 71 ASP A O 1
ATOM 513 N N . LEU A 1 72 ? -3.212 5.707 -4.930 1.00 93.19 72 LEU A N 1
ATOM 514 C CA . LEU A 1 72 ? -2.097 5.949 -5.841 1.00 93.19 72 LEU A CA 1
ATOM 515 C C . LEU A 1 72 ? -2.007 7.449 -6.121 1.00 93.19 72 LEU A C 1
ATOM 517 O O . LEU A 1 72 ? -2.855 8.012 -6.819 1.00 93.19 72 LEU A O 1
ATOM 521 N N . GLU A 1 73 ? -0.965 8.086 -5.612 1.00 88.50 73 GLU A N 1
ATOM 522 C CA . GLU A 1 73 ? -0.666 9.480 -5.865 1.00 88.50 73 GLU A CA 1
ATOM 523 C C . GLU A 1 73 ? 0.209 9.647 -7.110 1.00 88.50 73 GLU A C 1
ATOM 525 O O . GLU A 1 73 ? 1.279 9.051 -7.277 1.00 88.50 73 GLU A O 1
ATOM 530 N N . PHE A 1 74 ? -0.239 10.542 -7.991 1.00 79.88 74 PHE A N 1
ATOM 531 C CA . PHE A 1 74 ? 0.537 11.004 -9.136 1.00 79.88 74 PHE A CA 1
ATOM 532 C C . PHE A 1 74 ? 1.520 12.082 -8.689 1.00 79.88 74 PHE A C 1
ATOM 534 O O . PHE A 1 74 ? 1.391 13.263 -9.023 1.00 79.88 74 PHE A O 1
ATOM 541 N N . VAL A 1 75 ? 2.528 11.672 -7.925 1.00 67.56 75 VAL A N 1
ATOM 542 C CA . VAL A 1 75 ? 3.641 12.551 -7.600 1.00 67.56 75 VAL A CA 1
ATOM 543 C C . VAL A 1 75 ? 4.406 12.783 -8.897 1.00 67.56 75 VAL A C 1
ATOM 545 O O . VAL A 1 75 ? 4.933 11.855 -9.510 1.00 67.56 75 VAL A O 1
ATOM 548 N N . ARG A 1 76 ? 4.470 14.035 -9.366 1.00 59.19 76 ARG A N 1
ATOM 549 C CA . ARG A 1 76 ? 5.415 14.391 -10.429 1.00 59.19 76 ARG A CA 1
ATOM 550 C C . ARG A 1 76 ? 6.793 14.042 -9.887 1.00 59.19 76 ARG A C 1
ATOM 552 O O . ARG A 1 76 ? 7.310 14.806 -9.069 1.00 59.19 76 ARG A O 1
ATOM 559 N N . ALA A 1 77 ? 7.387 12.956 -10.385 1.00 55.50 77 ALA A N 1
ATOM 560 C CA . ALA A 1 77 ? 8.785 12.653 -10.148 1.00 55.50 77 ALA A CA 1
ATOM 561 C C . ALA A 1 77 ? 9.558 13.951 -10.396 1.00 55.50 77 ALA A C 1
ATOM 563 O O . ALA A 1 77 ? 9.581 14.498 -11.507 1.00 55.50 77 ALA A O 1
ATOM 564 N N . GLY A 1 78 ? 10.105 14.544 -9.333 1.00 52.50 78 GLY A N 1
ATOM 565 C CA . GLY A 1 78 ? 11.178 15.499 -9.525 1.00 52.50 78 GLY A CA 1
ATOM 566 C C . GLY A 1 78 ? 12.181 14.761 -10.383 1.00 52.50 78 GLY A C 1
ATOM 567 O O . GLY A 1 78 ? 12.602 13.672 -10.006 1.00 52.50 78 GLY A O 1
ATOM 568 N N . ARG A 1 79 ? 12.507 15.286 -11.566 1.00 45.53 79 ARG A N 1
ATOM 569 C CA . ARG A 1 79 ? 13.705 14.834 -12.262 1.00 45.53 79 ARG A CA 1
ATOM 570 C C . ARG A 1 79 ? 14.848 14.965 -11.255 1.00 45.53 79 ARG A C 1
ATOM 572 O O . ARG A 1 79 ? 15.381 16.049 -11.079 1.00 45.53 79 ARG A O 1
ATOM 579 N N . MET A 1 80 ? 15.221 13.863 -10.629 1.00 48.69 80 MET A N 1
ATOM 580 C CA . MET A 1 80 ? 16.611 13.561 -10.344 1.00 48.69 80 MET A CA 1
ATOM 581 C C . MET A 1 80 ? 17.033 12.459 -11.312 1.00 48.69 80 MET A C 1
ATOM 583 O O . MET A 1 80 ? 17.569 11.423 -10.943 1.00 48.69 80 MET A O 1
ATOM 587 N N . ALA A 1 81 ? 16.753 12.690 -12.597 1.00 42.69 81 ALA A N 1
ATOM 588 C CA . ALA A 1 81 ? 17.491 12.038 -13.659 1.00 42.69 81 ALA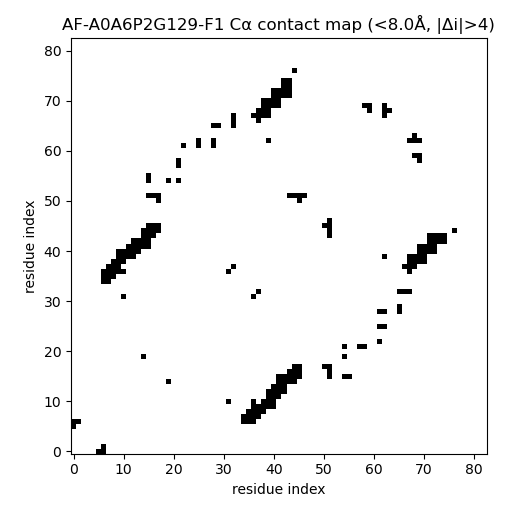 A CA 1
ATOM 589 C C . ALA A 1 81 ? 18.856 12.733 -13.712 1.00 42.69 81 ALA A C 1
ATOM 591 O O . ALA A 1 81 ? 18.964 13.793 -14.320 1.00 42.69 81 ALA A O 1
ATOM 592 N N . GLY A 1 82 ? 19.825 12.162 -12.992 1.00 53.50 82 GLY A N 1
ATOM 593 C CA . GLY A 1 82 ? 21.261 12.434 -13.076 1.00 53.50 82 GLY A CA 1
ATOM 594 C C . GLY A 1 82 ? 21.681 13.888 -13.305 1.00 53.50 82 GLY A C 1
ATOM 595 O O . GLY A 1 82 ? 21.849 14.294 -14.452 1.00 53.50 82 GLY A O 1
ATOM 596 N N . CYS A 1 83 ? 21.943 14.626 -12.226 1.00 39.03 83 CYS A N 1
ATOM 597 C CA . CYS A 1 83 ? 23.022 15.613 -12.157 1.00 39.03 83 CYS A CA 1
ATOM 598 C C . CYS A 1 83 ? 23.342 15.941 -10.697 1.00 39.03 83 CYS A C 1
ATOM 600 O O . CYS A 1 83 ? 22.382 15.988 -9.895 1.00 39.03 83 CYS A O 1
#

Radius of gyration: 14.19 Å; Cα contacts (8 Å, |Δi|>4): 113; chains: 1; bounding box: 34×24×40 Å

Foldseek 3Di:
DVVVVDAAAEDDAEEPELPDDLVVCLVVLLVCLVSPYAEYEYEDRYPPVVSSVVSQVSNQVSNVVSNHGYHYDPDPPPPPVDD

Secondary structure (DSSP, 8-state):
-GGGT----EEEEEE--TT--GGGGHHHHHHHHHTT--EEEEE---S-HHHHHHHHHHHHHHHHHTT-EEEEE-------S--

Nearest PDB structures (foldseek):
  5xfm-assembly2_B  TM=7.245E-01  e=1.878E-01  Bacteroides thetaiotaomicron
  4e8g-assembly1_A  TM=5.835E-01  e=2.968E-01  Paracoccus denitrificans PD1222
  2yr1-assembly1_B  TM=5.950E-01  e=1.172E+00  Geobacillus kaustophilus HTA426
  4yaj-assembly1_C  TM=5.939E-01  e=3.337E+00  Candidatus Korarchaeum cryptofilum OPF8
  4yb8-assembly1_A  TM=5.917E-01  e=4.628E+00  Candidatus Korarchaeum cryptofilum OPF8

Sequence (83 aa):
MAEAGVGIHDVEFIPLTPEIRVADHAQAIALAAELGARRLNVSGDDVDVDRLAERFGALCDLAAAAGMGVDLEFVRAGRMAGC

Mean predicted aligned error: 5.1 Å

=== Feature glossary ===
The features interleaved in this record are:

— What the protein is —

Sequence gives the chain of amino acids in standard one-letter code (A=alanine, C=cysteine, …, Y=tyrosine), read N→C. It is the only feature that is directly encoded by the gene; all structural features are derived from the folded form of this sequence.

Database cross-references. InterPro integrates a dozen domain/family signature databases into unified entries with residue-range hits. GO terms attach function/process/location labels with evidence codes. CATH codes position the fold in a four-level structural taxonomy. Organism is the NCBI-taxonomy species name.

— Where its atoms are —

Atomic coordinates in PDBx/mmCIF format — the same representation the Protein Data Bank distributes. Each line of the _atom_site loop places one backbone atom in Cartesian space (units: ångströms, origin: arbitrary).

The six renders are orthographic views along the three Cartesian axes in both directions. Representation (cartoon, sticks, or surface) and color scheme (sequence-rainbow or by-chain) vary across proteins so the training set covers all the common visualization conventions.

— Local backbone conformation —

Eight-state secondary structure (DSSP): H is the canonical α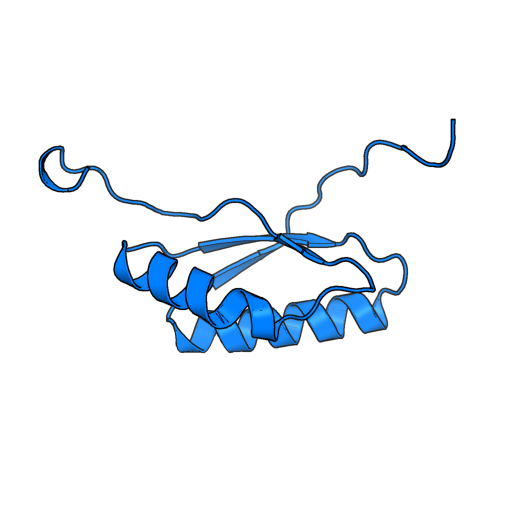-helix, G the tighter 3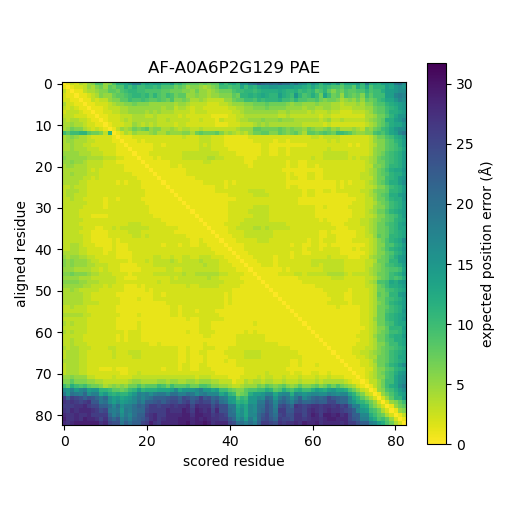₁₀-helix, I the wider π-helix; E/B are β-structure, T and S are turns and bends, and '-' is everything else. DSSP derives these from the pattern of main-chain N–H···O=C hydrogen bonds, not from the sequence.

P-SEA three-state annotation labels each residue as helix, strand, or coil based purely on the geometry of the Cα trace. It serves as a fallback when the full backbone (and thus DSSP) is unavailable.

The φ/ψ torsion pair specifies the backbone conformation at each residue. φ rotates about the N–Cα bond, ψ about the Cα–C bond. Steric clashes forbid most of the (φ, ψ) plane — the allowed regions (α-helix basin, β-sheet basin, left-handed helix) are the Ramachandran-allowed regions.

— Global shape and packing —

The geometric summary reports three shape descriptors. Rg (radius of gyration) measures how spread out the Cα atoms are about their centre of mass; compact globular proteins have small Rg, elongated or unfolded ones large. Cα contacts (<8 Å, |i−j|>4) count long-range residue pairs in spatial proximity — high for tightly packed folds, near zero for rods or random coil. The bounding-box extents give the protein's footprint along x, y, z in Å.

Solvent-accessible surface area (SASA) is the area in Å² traced out by the centre of a 1.4 Å probe sphere (a water molecule) rolled over the protein's van der Waals surface (Shrake–Rupley / Lee–Richards construction). Buried residues have near-zero SASA; fully exposed residues can exceed 200 Å². The total SASA scales roughly with the number of surface residues.

The contact map is a binary N×N matrix image: pixel (i, j) is dark where Cα_i and Cα_j are within 8 Å and |i−j|>4. Because the |i−j|>4 filter removes local helical contacts, off-diagonal stripes parallel to the main diagonal indicate parallel β-sheets; stripes perpendicular to it indicate antiparallel β-sheets. The Ramachandran plot scatters every residue's (φ, ψ) pair against the sterically allowed regions. The PAE heatmap renders the predicted-aligned-error matrix.

— Structural neighborhood —

3Di is Foldseek's structural alphabet. Each residue is assigned one of twenty discrete states based on how its Cα sits relative to its spatial (not sequential) neighbors. Aligning 3Di strings finds structural homologs roughly as well as full 3D superposition, but orders of magnitude faster.

Nearest PDB neighbors are the top structural matches found by Foldseek when searching this structure against the entire Protein Data Bank. Each hit reports a TM-score (0 to 1; >0.5 almost always implies the same fold) and an E-value. These are *structural* homologs — they may share no detectable sequence similarity.

— Confidence and disorder —

For AlphaFold models, the B-factor field carries pLDDT — the model's own estimate of local accuracy on a 0–100 scale. Regions with pLDDT<50 should be treated as essentially unmodeled; they often correspond to intrinsically disordered segments.

Crystallographic B-factors measure how much each atom's electron density is smeared out, in Å². They rise in mobile loops and surface residues and fall in the buried interior. In AlphaFold models this column is repurposed to hold pLDDT instead.

Predicted aligned error is AlphaFold's pairwise confidence. Unlike pLDDT (per-residue), PAE is per-residue-pair and captures whether two parts of the structure are correctly placed relative to each other. Units are ångströms of expected positional error.